Protein AF-A0A2I8VNT8-F1 (afdb_monomer)

pLDDT: mean 70.69, std 15.91, range [33.44, 90.44]

Secondary structure (DSSP, 8-state):
---EEEES-TTSHHHHHHHHHHHHTT--EEEEES-GGG----TTSEEEE--SS-HHHHHHHHTTEEEEE----S-TTHHHHHHHHHHHHHHTT---------PPPPPP-------------

Mean predicted aligned error: 12.51 Å

Radius of gyration: 20.15 Å; Cα contacts (8 Å, |Δi|>4): 176; chains: 1; bounding box: 40×76×28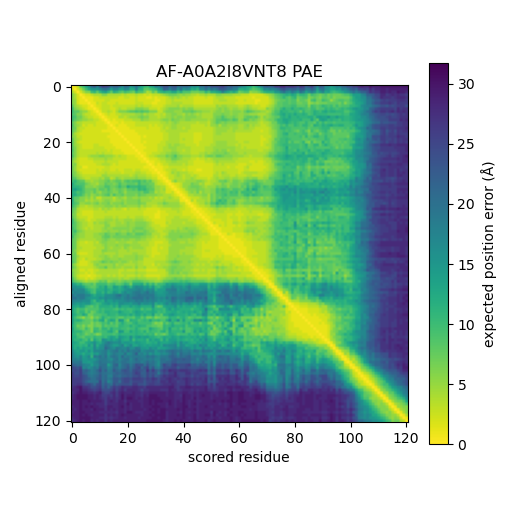 Å

Structure (mmCIF, N/CA/C/O backbone):
data_AF-A0A2I8VNT8-F1
#
_entry.id   AF-A0A2I8VNT8-F1
#
loop_
_atom_site.group_PDB
_atom_site.id
_atom_site.type_symbol
_atom_site.label_atom_id
_atom_site.label_alt_id
_atom_site.label_comp_id
_atom_site.label_asym_id
_atom_site.label_entity_id
_atom_site.label_seq_id
_atom_site.pdbx_PDB_ins_code
_atom_site.Cartn_x
_atom_site.Cartn_y
_atom_site.Cartn_z
_atom_site.occupancy
_atom_site.B_iso_or_equiv
_atom_site.auth_seq_id
_atom_site.auth_comp_id
_atom_site.auth_asym_id
_atom_site.auth_atom_id
_atom_site.pdbx_PDB_model_num
ATOM 1 N N . MET A 1 1 ? -7.894 7.003 13.392 1.00 45.91 1 MET A N 1
ATOM 2 C CA . MET A 1 1 ? -6.614 6.596 12.784 1.00 45.91 1 MET A CA 1
ATOM 3 C C . MET A 1 1 ? -6.936 5.421 11.879 1.00 45.91 1 MET A C 1
ATOM 5 O O . MET A 1 1 ? -7.146 4.330 12.389 1.00 45.91 1 MET A O 1
ATOM 9 N N . SER A 1 2 ? -7.130 5.655 10.584 1.00 54.38 2 SER A N 1
ATOM 10 C CA . SER A 1 2 ? -7.323 4.584 9.600 1.00 54.38 2 SER A CA 1
ATOM 11 C C . SER A 1 2 ? -5.984 3.871 9.409 1.00 54.38 2 SER A C 1
ATOM 13 O O . SER A 1 2 ? -4.985 4.493 9.051 1.00 5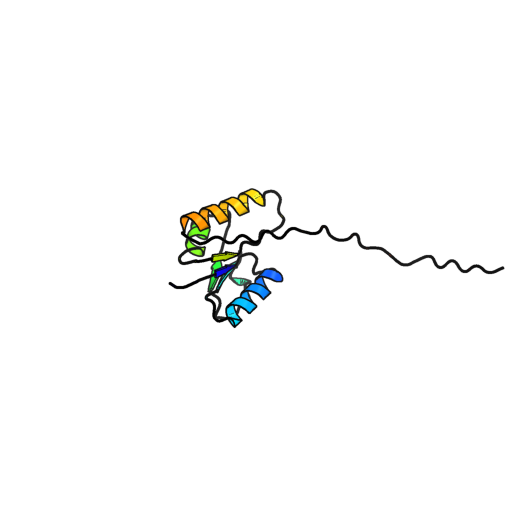4.38 2 SER A O 1
ATOM 15 N N . HIS A 1 3 ? -5.932 2.589 9.760 1.00 75.94 3 HIS A N 1
ATOM 16 C CA . HIS A 1 3 ? -4.704 1.799 9.782 1.00 75.94 3 HIS A CA 1
ATOM 17 C C . HIS A 1 3 ? -4.495 1.086 8.444 1.00 75.94 3 HIS A C 1
ATOM 19 O O . HIS A 1 3 ? -4.483 -0.140 8.385 1.00 75.94 3 HIS A O 1
ATOM 25 N N . THR A 1 4 ? -4.310 1.858 7.372 1.00 86.25 4 THR A N 1
ATOM 26 C CA . THR A 1 4 ? -4.134 1.299 6.027 1.00 86.25 4 THR A CA 1
ATOM 27 C C . THR A 1 4 ? -2.770 0.631 5.878 1.00 86.25 4 THR A C 1
ATOM 29 O O . THR A 1 4 ? -1.729 1.230 6.184 1.00 86.25 4 THR A O 1
ATOM 32 N N . VAL A 1 5 ? -2.768 -0.610 5.389 1.00 87.56 5 VAL A N 1
ATOM 33 C CA . VAL A 1 5 ? -1.562 -1.376 5.059 1.00 87.56 5 VAL A CA 1
ATOM 34 C C . VAL A 1 5 ? -1.352 -1.360 3.551 1.00 87.56 5 VAL A C 1
ATOM 36 O O . VAL A 1 5 ? -2.171 -1.881 2.796 1.00 87.56 5 VAL A O 1
ATOM 39 N N . PHE A 1 6 ? -0.230 -0.799 3.112 1.00 87.06 6 PHE A N 1
ATOM 40 C CA . PHE A 1 6 ? 0.194 -0.858 1.720 1.00 87.06 6 PHE A CA 1
ATOM 41 C C . PHE A 1 6 ? 1.008 -2.119 1.462 1.00 87.06 6 PHE A C 1
ATOM 43 O O . PHE A 1 6 ? 1.956 -2.406 2.193 1.00 87.06 6 PHE A O 1
ATOM 50 N N . VAL A 1 7 ? 0.682 -2.857 0.407 1.00 86.56 7 VAL A N 1
ATOM 51 C CA . VAL A 1 7 ? 1.370 -4.094 0.025 1.00 86.56 7 VAL A CA 1
ATOM 52 C C . VAL A 1 7 ? 1.901 -3.959 -1.398 1.00 86.56 7 VAL A C 1
ATOM 54 O O . VAL A 1 7 ? 1.127 -3.725 -2.325 1.00 86.56 7 VAL A O 1
ATOM 57 N N . THR A 1 8 ? 3.210 -4.137 -1.597 1.00 83.94 8 THR A N 1
ATOM 58 C CA . THR A 1 8 ? 3.815 -4.252 -2.937 1.00 83.94 8 THR A CA 1
ATOM 59 C C . THR A 1 8 ? 3.950 -5.715 -3.362 1.00 83.94 8 THR A C 1
ATOM 61 O O . THR A 1 8 ? 3.801 -6.646 -2.566 1.00 83.94 8 THR A O 1
ATOM 64 N N . GLY A 1 9 ? 4.243 -5.951 -4.645 1.00 77.31 9 GLY A N 1
ATOM 65 C CA . GLY A 1 9 ? 4.483 -7.309 -5.146 1.00 77.31 9 GLY A CA 1
ATOM 66 C C . GLY A 1 9 ? 3.233 -8.192 -5.110 1.00 77.31 9 GLY A C 1
ATOM 67 O O . GLY A 1 9 ? 3.332 -9.421 -5.124 1.00 77.31 9 GLY A O 1
ATOM 68 N N . VAL A 1 10 ? 2.050 -7.573 -5.094 1.00 80.12 10 VAL A N 1
ATOM 69 C CA . VAL A 1 10 ? 0.747 -8.247 -5.024 1.00 80.12 10 VAL A CA 1
ATOM 70 C C . VAL A 1 10 ? 0.444 -9.098 -6.256 1.00 80.12 10 VAL A C 1
ATOM 72 O O . VAL A 1 10 ? -0.405 -9.969 -6.191 1.00 80.12 10 VAL A O 1
ATOM 75 N N . ALA A 1 11 ? 1.176 -8.938 -7.362 1.00 76.62 11 ALA A N 1
ATOM 76 C CA . ALA A 1 11 ? 1.109 -9.862 -8.497 1.00 76.62 11 ALA A CA 1
ATOM 77 C C . ALA A 1 11 ? 1.734 -11.244 -8.188 1.00 76.62 11 ALA A C 1
ATOM 79 O O . ALA A 1 11 ? 1.427 -12.238 -8.852 1.00 76.62 11 ALA A O 1
ATOM 80 N N . GLY A 1 12 ? 2.612 -11.343 -7.186 1.00 73.94 12 GLY A N 1
ATOM 81 C CA . GLY A 1 12 ? 3.251 -12.593 -6.768 1.00 73.94 12 GLY A CA 1
ATOM 82 C C . GLY A 1 12 ? 2.371 -13.446 -5.850 1.00 73.94 12 GLY A C 1
ATOM 83 O O . GLY A 1 12 ? 1.374 -12.979 -5.308 1.00 73.94 12 GLY A O 1
ATOM 84 N N . THR A 1 13 ? 2.749 -14.708 -5.635 1.00 76.88 13 THR A N 1
ATOM 85 C CA . THR A 1 13 ? 2.002 -15.636 -4.761 1.00 76.88 13 THR A CA 1
ATOM 86 C C . THR A 1 13 ? 1.913 -15.128 -3.321 1.00 76.88 13 THR A C 1
ATOM 88 O O . THR A 1 13 ? 0.848 -15.170 -2.716 1.00 76.88 13 THR A O 1
ATOM 91 N N . THR A 1 14 ? 3.021 -14.608 -2.781 1.00 80.44 14 THR A N 1
ATOM 92 C CA . THR A 1 14 ? 3.075 -14.083 -1.408 1.00 80.44 14 THR A CA 1
ATOM 93 C C . THR A 1 14 ? 2.221 -12.833 -1.241 1.00 80.44 14 THR A C 1
ATOM 95 O O . THR A 1 14 ? 1.464 -12.748 -0.283 1.00 80.44 14 THR A O 1
ATOM 98 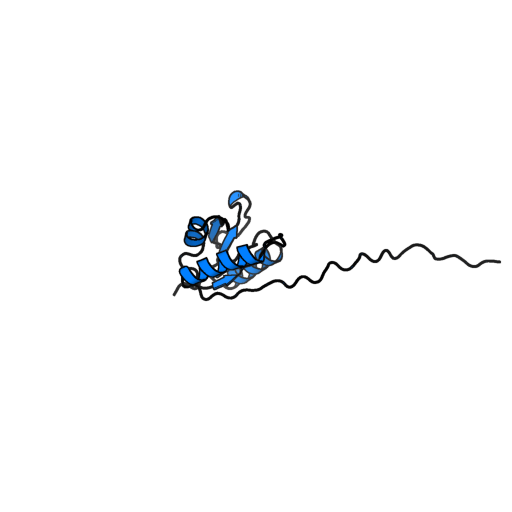N N . GLY A 1 15 ? 2.312 -11.882 -2.176 1.00 80.69 15 GLY A N 1
ATOM 99 C CA . GLY A 1 15 ? 1.541 -10.644 -2.100 1.00 80.69 15 GLY A CA 1
ATOM 100 C C . GLY A 1 15 ? 0.033 -10.886 -2.224 1.00 80.69 15 GLY A C 1
ATOM 101 O O . GLY A 1 15 ? -0.724 -10.313 -1.447 1.00 80.69 15 GLY A O 1
ATOM 102 N N . ARG A 1 16 ? -0.405 -11.797 -3.111 1.00 83.44 16 ARG A N 1
ATOM 103 C CA . ARG A 1 16 ? -1.826 -12.188 -3.211 1.00 83.44 16 ARG A CA 1
ATOM 104 C C . ARG A 1 16 ? -2.361 -12.780 -1.917 1.00 83.44 16 ARG A C 1
ATOM 106 O O . ARG A 1 16 ? -3.420 -12.364 -1.458 1.00 83.44 16 ARG A O 1
ATOM 113 N N . GLU A 1 17 ? -1.636 -13.727 -1.324 1.00 84.88 17 GLU A N 1
ATOM 114 C CA . GLU A 1 17 ? -2.096 -14.355 -0.083 1.00 84.88 17 GLU A CA 1
ATOM 115 C C . GLU A 1 17 ? -2.084 -13.366 1.085 1.00 84.88 17 GLU A C 1
ATOM 117 O O . GLU A 1 17 ? -3.004 -13.372 1.895 1.00 84.88 17 GLU A O 1
ATOM 122 N N . LEU A 1 18 ? -1.104 -12.458 1.141 1.00 85.69 18 LEU A N 1
ATOM 123 C CA . LEU A 1 18 ? -1.069 -11.415 2.164 1.00 85.69 18 LEU A CA 1
ATOM 124 C C . LEU A 1 18 ? -2.277 -10.475 2.064 1.00 85.69 18 LEU A C 1
ATOM 126 O O . LEU A 1 18 ? -2.938 -10.239 3.072 1.00 85.69 18 LEU A O 1
ATOM 130 N N . VAL A 1 19 ? -2.601 -9.986 0.862 1.00 87.75 19 VAL A N 1
ATOM 131 C CA . VAL A 1 19 ? -3.794 -9.153 0.631 1.00 87.75 19 VAL A CA 1
ATOM 132 C C . VAL A 1 19 ? -5.064 -9.908 1.028 1.00 87.75 19 VAL A C 1
ATOM 134 O O . VAL A 1 19 ? -5.910 -9.351 1.721 1.00 87.75 19 VAL A O 1
ATOM 137 N N . ARG A 1 20 ? -5.175 -11.194 0.664 1.00 85.62 20 ARG A N 1
ATOM 138 C CA . ARG A 1 20 ? -6.323 -12.041 1.023 1.00 85.62 20 ARG A CA 1
ATOM 139 C C . ARG A 1 20 ? -6.490 -12.186 2.537 1.00 85.62 20 ARG A C 1
ATOM 141 O O . ARG A 1 20 ? -7.606 -12.078 3.035 1.00 85.62 20 ARG A O 1
ATOM 148 N N . LEU A 1 21 ? -5.397 -12.437 3.259 1.00 87.38 21 LEU A N 1
ATOM 149 C CA . LEU A 1 21 ? -5.410 -12.599 4.715 1.00 87.38 21 LEU A CA 1
ATOM 150 C C . LEU A 1 21 ? -5.739 -11.290 5.437 1.00 87.38 21 LEU A C 1
ATOM 152 O O . LEU A 1 21 ? -6.495 -11.312 6.402 1.00 87.38 21 LEU A O 1
ATOM 156 N N . LEU A 1 22 ? -5.193 -10.166 4.968 1.00 87.00 22 LEU A N 1
ATOM 157 C CA . LEU A 1 22 ? -5.465 -8.853 5.552 1.00 87.00 22 LEU A CA 1
ATOM 158 C C . LEU A 1 22 ? -6.912 -8.409 5.300 1.00 87.00 22 LEU A C 1
ATOM 160 O O . LEU A 1 22 ? -7.574 -7.967 6.233 1.00 87.00 22 LEU A O 1
ATOM 164 N N . ALA A 1 23 ? -7.431 -8.612 4.086 1.00 85.81 23 ALA A N 1
ATOM 165 C CA . ALA A 1 23 ? -8.834 -8.340 3.773 1.00 85.81 23 ALA A CA 1
ATOM 166 C C . ALA A 1 23 ? -9.786 -9.225 4.599 1.00 85.81 23 ALA A C 1
ATOM 168 O O . ALA A 1 23 ? -10.798 -8.752 5.102 1.00 85.81 23 ALA A O 1
ATOM 169 N N . ALA A 1 24 ? -9.443 -10.502 4.806 1.00 86.19 24 ALA A N 1
ATOM 170 C CA . ALA A 1 24 ? -10.218 -11.397 5.671 1.00 86.19 24 ALA A CA 1
ATOM 171 C C . ALA A 1 24 ? -10.170 -11.007 7.161 1.00 86.19 24 ALA A C 1
ATOM 173 O O . ALA A 1 24 ? -11.028 -11.435 7.930 1.00 86.19 24 ALA A O 1
ATOM 174 N N . ALA A 1 25 ? -9.170 -10.223 7.569 1.00 85.62 25 ALA A N 1
ATOM 175 C CA . ALA A 1 25 ? -9.016 -9.703 8.922 1.00 85.62 25 ALA A CA 1
ATOM 176 C C . ALA A 1 25 ? -9.651 -8.313 9.116 1.00 85.62 25 ALA A C 1
ATOM 178 O O . ALA A 1 25 ? -9.426 -7.707 10.162 1.00 85.62 25 ALA A O 1
ATOM 179 N N . ASP A 1 26 ? -10.420 -7.821 8.134 1.00 83.25 26 ASP A N 1
ATOM 180 C CA . ASP A 1 26 ? -11.081 -6.505 8.154 1.00 83.25 26 ASP A CA 1
ATOM 181 C C . ASP A 1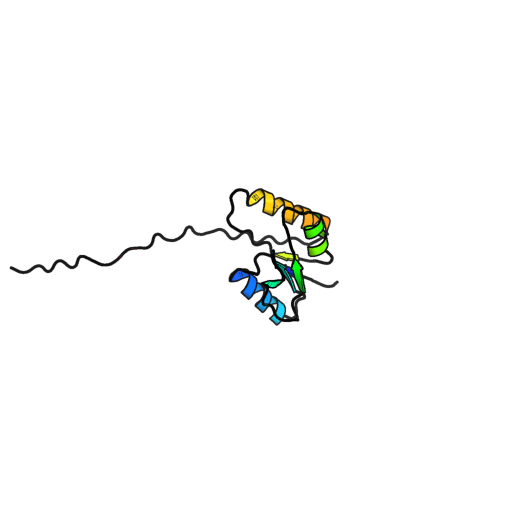 26 ? -10.092 -5.334 8.322 1.00 83.25 26 ASP A C 1
ATOM 183 O O . ASP A 1 26 ? -10.359 -4.328 8.976 1.00 83.25 26 ASP A O 1
ATOM 187 N N . VAL A 1 27 ? -8.890 -5.495 7.758 1.00 86.25 27 VAL A N 1
ATOM 188 C CA . VAL A 1 27 ? -7.869 -4.446 7.702 1.00 86.25 27 VAL A CA 1
ATOM 189 C C . VAL A 1 27 ? -8.004 -3.695 6.381 1.00 86.25 27 VAL A C 1
ATOM 191 O O . VAL A 1 27 ? -8.141 -4.316 5.329 1.00 86.25 27 VAL A O 1
ATOM 194 N N . ASP A 1 28 ? -7.879 -2.369 6.420 1.00 88.06 28 ASP A N 1
ATOM 195 C CA . ASP A 1 28 ? -7.801 -1.539 5.217 1.00 88.06 28 ASP A CA 1
ATOM 196 C C . ASP A 1 28 ? -6.516 -1.866 4.436 1.00 88.06 28 ASP A C 1
ATOM 198 O O . ASP A 1 28 ? -5.400 -1.593 4.894 1.00 88.06 28 A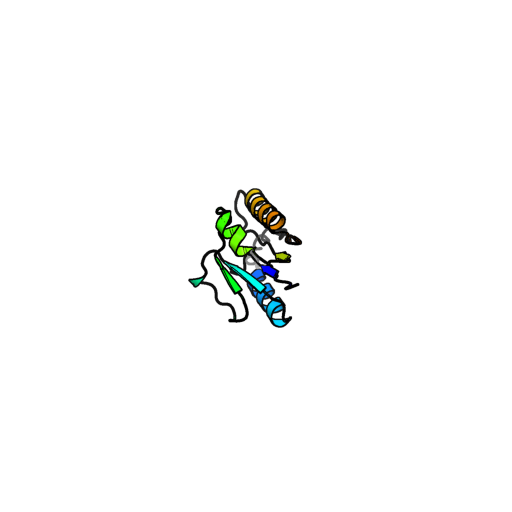SP A O 1
ATOM 202 N N . VAL A 1 29 ? -6.651 -2.461 3.248 1.00 89.31 29 VAL A N 1
ATOM 203 C CA . VAL A 1 29 ? -5.511 -2.860 2.409 1.00 89.31 29 VAL A CA 1
ATOM 204 C C . VAL A 1 29 ? -5.459 -2.035 1.139 1.00 89.31 29 VAL A C 1
ATOM 206 O O . VAL A 1 29 ? -6.426 -1.975 0.378 1.00 89.31 29 VAL A O 1
ATOM 209 N N . ARG A 1 30 ? -4.270 -1.494 0.863 1.00 90.44 30 ARG A N 1
ATOM 210 C CA . ARG A 1 30 ? -3.926 -0.892 -0.421 1.00 90.44 30 ARG A CA 1
ATOM 211 C C . ARG A 1 30 ? -2.899 -1.750 -1.154 1.00 90.44 30 ARG A C 1
ATOM 213 O O . ARG A 1 30 ? -1.829 -2.054 -0.630 1.00 90.44 30 ARG A O 1
ATOM 220 N N . ALA A 1 31 ? -3.221 -2.147 -2.375 1.00 89.44 31 ALA A N 1
ATOM 221 C CA . ALA A 1 31 ? -2.414 -3.020 -3.209 1.00 89.44 31 ALA A CA 1
ATOM 222 C C . ALA A 1 31 ? -1.679 -2.208 -4.288 1.00 89.44 31 ALA A C 1
ATOM 224 O O . ALA A 1 31 ? -2.298 -1.669 -5.205 1.00 89.44 31 ALA A O 1
ATOM 225 N N . GLY A 1 32 ? -0.350 -2.143 -4.187 1.00 87.88 32 GLY A N 1
ATOM 226 C CA . GLY A 1 32 ? 0.520 -1.487 -5.159 1.00 87.88 32 GLY A CA 1
ATOM 227 C C . GLY A 1 32 ? 0.854 -2.401 -6.335 1.00 87.88 32 GLY A C 1
ATOM 228 O O . GLY A 1 32 ? 1.545 -3.415 -6.171 1.00 87.88 32 GLY A O 1
ATOM 229 N N . VAL A 1 33 ? 0.399 -2.029 -7.528 1.00 85.62 33 VAL A N 1
ATOM 230 C CA . VAL A 1 33 ? 0.645 -2.746 -8.787 1.00 85.62 33 VAL A CA 1
ATOM 231 C C . VAL A 1 33 ? 1.275 -1.832 -9.822 1.00 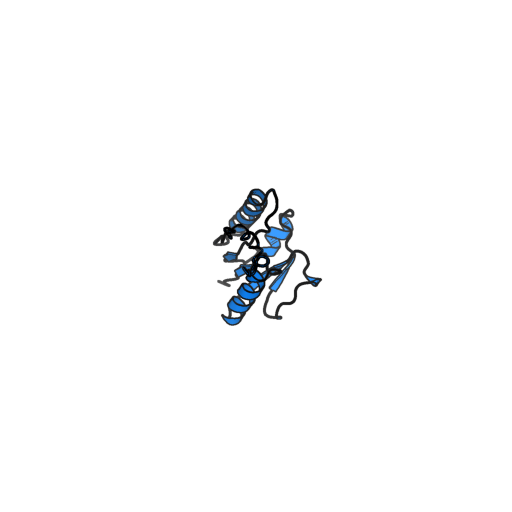85.62 33 VAL A C 1
ATOM 233 O O . VAL A 1 33 ? 0.914 -0.672 -9.937 1.00 85.62 33 VAL A O 1
ATOM 236 N N . HIS A 1 34 ? 2.168 -2.370 -10.648 1.00 80.31 34 HIS A N 1
ATOM 237 C CA . HIS A 1 34 ? 2.713 -1.604 -11.770 1.00 80.31 34 HIS A CA 1
ATOM 238 C C . HIS A 1 34 ? 1.674 -1.399 -12.890 1.00 80.31 34 HIS A C 1
ATOM 240 O O . HIS A 1 34 ? 1.676 -0.398 -13.591 1.00 80.31 34 HIS A O 1
ATOM 246 N N . THR A 1 35 ? 0.744 -2.346 -13.065 1.00 78.31 35 THR A N 1
ATOM 247 C CA . THR A 1 35 ? -0.327 -2.255 -14.071 1.00 78.31 35 THR A CA 1
ATOM 248 C C . THR A 1 35 ? -1.685 -2.564 -13.431 1.00 78.31 35 THR A C 1
ATOM 250 O O . THR A 1 35 ? -2.032 -3.743 -13.311 1.00 78.31 35 THR A O 1
ATOM 253 N N . PRO A 1 36 ? -2.475 -1.539 -13.054 1.00 76.81 36 PRO A N 1
ATOM 254 C CA . PRO A 1 36 ? -3.783 -1.708 -12.410 1.00 76.81 36 PRO A CA 1
ATOM 255 C C . PRO A 1 36 ? -4.761 -2.581 -13.193 1.00 76.81 36 PRO A C 1
ATOM 257 O O . PRO A 1 36 ? -5.444 -3.413 -12.613 1.00 76.81 36 PRO A O 1
ATOM 260 N N . SER A 1 37 ? -4.758 -2.489 -14.525 1.00 74.06 37 SER A N 1
ATOM 261 C CA . SER A 1 37 ? -5.663 -3.254 -15.397 1.00 74.06 37 SER A CA 1
ATOM 262 C C . SER A 1 37 ? -5.456 -4.774 -15.358 1.00 74.06 37 SER A C 1
ATOM 264 O O . SER A 1 37 ? -6.277 -5.512 -15.891 1.00 74.06 37 SER A O 1
ATOM 266 N N . LYS A 1 38 ? -4.341 -5.252 -14.789 1.00 72.06 38 LYS A N 1
ATOM 267 C CA . LYS A 1 38 ? -4.027 -6.685 -14.638 1.00 72.06 38 LYS A CA 1
ATOM 268 C C . LYS A 1 38 ? -4.258 -7.193 -13.213 1.00 72.06 38 LYS A C 1
ATOM 270 O O . LYS A 1 38 ? -3.957 -8.352 -12.930 1.00 72.06 38 LYS A O 1
ATOM 275 N N . ALA A 1 39 ? -4.702 -6.323 -12.313 1.00 75.94 39 ALA A N 1
ATOM 276 C CA . ALA A 1 39 ? -4.933 -6.661 -10.925 1.00 75.94 39 ALA A CA 1
ATOM 277 C C . ALA A 1 39 ? -6.300 -7.339 -10.783 1.00 75.94 39 ALA A C 1
ATOM 279 O O . ALA A 1 39 ? -7.315 -6.787 -11.193 1.00 75.94 39 ALA A O 1
ATOM 280 N N . ASP A 1 40 ? -6.304 -8.537 -10.208 1.00 78.81 40 ASP A N 1
ATOM 281 C CA . ASP A 1 40 ? -7.511 -9.304 -9.905 1.00 78.81 40 ASP A CA 1
ATOM 282 C C . ASP A 1 40 ? -7.610 -9.422 -8.380 1.00 78.81 40 ASP A C 1
ATOM 284 O O . ASP A 1 40 ? -7.054 -10.343 -7.771 1.00 78.81 40 ASP A O 1
ATOM 288 N N . PHE A 1 41 ? -8.201 -8.398 -7.758 1.00 79.62 41 PHE A N 1
ATOM 289 C CA . PHE A 1 41 ? -8.422 -8.316 -6.314 1.00 79.62 41 PHE A CA 1
ATOM 290 C C . PHE A 1 41 ? -9.905 -8.064 -6.012 1.00 79.62 41 PHE A C 1
ATOM 292 O O . PHE A 1 41 ? -10.598 -7.470 -6.838 1.00 79.62 41 PHE A O 1
ATOM 299 N N . PRO A 1 42 ? -10.397 -8.488 -4.831 1.00 77.50 42 PRO A N 1
ATOM 300 C CA . PRO A 1 42 ? -11.746 -8.158 -4.377 1.00 77.50 42 PRO A CA 1
ATOM 301 C C . PRO A 1 42 ? -11.979 -6.642 -4.306 1.00 77.50 42 PRO A C 1
ATOM 303 O O . PRO A 1 42 ? -11.047 -5.894 -4.020 1.00 77.50 42 PRO A O 1
ATOM 306 N N . GLU A 1 43 ? -13.231 -6.199 -4.459 1.00 77.56 43 GLU A N 1
ATOM 307 C CA . GLU A 1 43 ? -13.614 -4.773 -4.391 1.00 77.56 43 GLU A CA 1
ATOM 308 C C . GLU A 1 43 ? -13.268 -4.097 -3.053 1.00 77.56 43 GLU A C 1
ATOM 310 O O . GLU A 1 43 ? -13.167 -2.877 -2.979 1.00 77.56 43 GLU A O 1
ATOM 315 N N . SER A 1 44 ? -13.050 -4.883 -1.996 1.00 82.25 44 SER A N 1
ATOM 316 C CA . SER A 1 44 ? -12.617 -4.397 -0.684 1.00 82.25 44 SER A CA 1
ATOM 317 C C . SER A 1 44 ? -11.152 -3.938 -0.642 1.00 82.25 44 SER A C 1
ATOM 319 O O . SER A 1 44 ? -10.699 -3.470 0.399 1.00 82.25 44 SER A O 1
ATOM 321 N N . VAL A 1 45 ? -10.383 -4.119 -1.721 1.00 86.06 45 VAL A N 1
ATOM 322 C CA . VAL A 1 45 ? -8.958 -3.766 -1.798 1.00 86.06 45 VAL A CA 1
ATOM 323 C C . VAL A 1 45 ? -8.775 -2.520 -2.664 1.00 86.06 45 VAL A C 1
ATOM 325 O O . VAL A 1 45 ? -9.149 -2.511 -3.835 1.00 86.06 45 VAL A O 1
ATOM 328 N N . ASP A 1 46 ? -8.126 -1.487 -2.122 1.00 88.81 46 ASP A N 1
ATOM 329 C CA . ASP A 1 46 ? -7.768 -0.285 -2.887 1.00 88.81 46 ASP A CA 1
ATOM 330 C C . ASP A 1 46 ? -6.551 -0.582 -3.774 1.00 88.81 46 ASP A C 1
ATOM 332 O O . ASP A 1 46 ? -5.434 -0.756 -3.285 1.00 88.81 46 ASP A O 1
ATOM 336 N N . VAL A 1 47 ? -6.749 -0.682 -5.086 1.00 88.69 47 VAL A N 1
ATOM 337 C CA . VAL A 1 47 ? -5.671 -0.972 -6.040 1.00 88.69 47 VAL A CA 1
ATOM 338 C C . VAL A 1 47 ? -5.085 0.332 -6.576 1.00 88.69 47 VAL A C 1
ATOM 340 O O . VAL A 1 47 ? -5.786 1.127 -7.203 1.00 88.69 47 VAL A O 1
ATOM 343 N N . ARG A 1 48 ? -3.773 0.530 -6.397 1.00 87.38 48 ARG A N 1
ATOM 344 C CA . ARG A 1 48 ? -3.052 1.721 -6.872 1.00 87.38 48 ARG A CA 1
ATOM 345 C C . ARG A 1 48 ? -1.894 1.374 -7.794 1.00 87.38 48 ARG A C 1
ATOM 347 O O . ARG A 1 48 ? -1.160 0.413 -7.566 1.00 87.38 48 ARG A O 1
ATOM 354 N N . GLY A 1 49 ? -1.748 2.189 -8.837 1.00 86.00 49 GLY A N 1
ATOM 355 C CA . GLY A 1 49 ? -0.573 2.196 -9.699 1.00 86.00 49 GLY A CA 1
ATOM 356 C C . GLY A 1 49 ? 0.643 2.688 -8.922 1.00 86.00 49 GLY A C 1
ATOM 357 O O . GLY A 1 49 ? 0.555 3.739 -8.295 1.00 86.00 49 GLY A O 1
ATOM 358 N N . ILE A 1 50 ? 1.742 1.935 -8.948 1.00 83.69 50 ILE A N 1
ATOM 359 C CA . ILE A 1 50 ? 3.012 2.347 -8.345 1.00 83.69 50 ILE A CA 1
ATOM 360 C C . ILE A 1 50 ? 4.157 2.185 -9.342 1.00 83.69 50 ILE A C 1
ATOM 362 O O . ILE A 1 50 ? 4.344 1.114 -9.938 1.00 83.69 50 ILE A O 1
ATOM 366 N N . ASP A 1 51 ? 4.936 3.248 -9.471 1.00 82.50 51 ASP A N 1
ATOM 367 C CA . ASP A 1 51 ? 6.240 3.240 -10.111 1.00 82.50 51 ASP A CA 1
ATOM 368 C C . ASP A 1 51 ? 7.302 3.659 -9.086 1.00 82.50 51 ASP A C 1
ATOM 370 O O . ASP A 1 51 ? 7.155 4.662 -8.398 1.00 82.50 51 ASP A O 1
ATOM 374 N N . PHE A 1 52 ? 8.351 2.849 -8.939 1.00 74.88 52 PHE A N 1
ATOM 375 C CA . PHE A 1 52 ? 9.431 3.113 -7.985 1.00 74.88 52 PHE A CA 1
ATOM 376 C C . PHE A 1 52 ? 10.439 4.143 -8.503 1.00 74.88 52 PHE A C 1
ATOM 378 O O . PHE A 1 52 ? 11.229 4.655 -7.710 1.00 74.88 52 PHE A O 1
ATOM 385 N N . GLU A 1 53 ? 10.425 4.435 -9.804 1.00 78.62 53 GLU A N 1
ATOM 386 C CA . GLU A 1 53 ? 11.257 5.477 -10.412 1.00 78.62 53 GLU A CA 1
ATOM 387 C C . GLU A 1 53 ? 10.566 6.853 -10.381 1.00 78.62 53 GLU A C 1
ATOM 389 O O . GLU A 1 53 ? 11.224 7.876 -10.573 1.00 78.62 53 GLU A O 1
ATOM 394 N N . ASP A 1 54 ? 9.262 6.896 -10.077 1.00 80.88 54 ASP A N 1
ATOM 395 C CA . ASP A 1 54 ? 8.461 8.117 -9.999 1.00 80.88 54 ASP A CA 1
ATOM 396 C C . ASP A 1 54 ? 8.080 8.469 -8.551 1.00 80.88 54 ASP A C 1
ATOM 398 O O . ASP A 1 54 ? 7.213 7.862 -7.918 1.00 80.88 54 ASP A O 1
ATOM 402 N N . SER A 1 55 ? 8.704 9.524 -8.030 1.00 78.69 55 SER A N 1
ATOM 403 C CA . SER A 1 55 ? 8.437 10.034 -6.683 1.00 78.69 55 SER A CA 1
ATOM 404 C C . SER A 1 55 ? 7.003 10.536 -6.460 1.00 78.69 55 SER A C 1
ATOM 406 O O . SER A 1 55 ? 6.523 10.481 -5.327 1.00 78.69 55 SER A O 1
ATOM 408 N N . GLU A 1 56 ? 6.316 11.030 -7.495 1.00 82.88 56 GLU A N 1
ATOM 409 C CA . GLU A 1 56 ? 4.934 11.514 -7.373 1.00 82.88 56 GLU A CA 1
ATOM 410 C C . GLU A 1 56 ? 3.975 10.325 -7.240 1.00 82.88 56 GLU A C 1
ATOM 412 O O . GLU A 1 56 ? 3.167 10.281 -6.310 1.00 82.88 56 GLU A O 1
ATOM 417 N N . SER A 1 57 ? 4.184 9.284 -8.055 1.00 83.62 57 SER A N 1
ATOM 418 C CA . SER A 1 57 ? 3.476 8.004 -7.926 1.00 83.62 57 SER A CA 1
ATOM 419 C C . SER A 1 57 ? 3.632 7.387 -6.530 1.00 83.62 57 SER A C 1
ATOM 421 O O . SER A 1 57 ? 2.650 6.916 -5.949 1.00 83.62 57 SER A O 1
ATOM 423 N N . LEU A 1 58 ? 4.844 7.412 -5.963 1.00 80.56 58 LEU A N 1
ATOM 424 C CA . LEU A 1 58 ? 5.099 6.905 -4.610 1.00 80.56 58 LEU A CA 1
ATOM 425 C C . LEU A 1 58 ? 4.345 7.701 -3.537 1.00 80.56 58 LEU A C 1
ATOM 427 O O . LEU A 1 58 ? 3.780 7.103 -2.620 1.00 80.56 58 LEU A O 1
ATOM 431 N N . ARG A 1 59 ? 4.303 9.032 -3.651 1.00 82.06 59 ARG A N 1
ATOM 432 C CA . ARG A 1 59 ? 3.584 9.894 -2.698 1.00 82.06 59 ARG A CA 1
ATOM 433 C C . ARG A 1 59 ? 2.084 9.631 -2.719 1.00 82.06 59 ARG A C 1
ATOM 435 O O . ARG A 1 59 ? 1.506 9.396 -1.659 1.00 82.06 59 ARG A O 1
ATOM 442 N N . ASP A 1 60 ? 1.486 9.578 -3.903 1.00 84.50 60 ASP A N 1
ATOM 443 C CA . ASP A 1 60 ? 0.055 9.304 -4.062 1.00 84.50 60 ASP A CA 1
ATOM 444 C C . ASP A 1 60 ? -0.323 7.903 -3.560 1.00 84.50 60 ASP A C 1
ATOM 446 O O . ASP A 1 60 ? -1.378 7.699 -2.954 1.00 84.50 60 ASP A O 1
ATOM 450 N N . ALA A 1 61 ? 0.547 6.916 -3.784 1.00 84.25 61 ALA A N 1
ATOM 451 C CA . ALA A 1 61 ? 0.333 5.550 -3.321 1.00 84.25 61 ALA A CA 1
ATOM 452 C C . ALA A 1 61 ? 0.381 5.440 -1.785 1.00 84.25 61 ALA A C 1
ATOM 454 O O . ALA A 1 61 ? -0.408 4.687 -1.193 1.00 84.25 61 ALA A O 1
ATOM 455 N N . PHE A 1 62 ? 1.285 6.188 -1.145 1.00 82.12 62 PHE A N 1
ATOM 456 C CA . PHE A 1 62 ? 1.525 6.142 0.299 1.00 82.12 62 PHE A CA 1
ATOM 457 C C . PHE A 1 62 ? 0.684 7.124 1.119 1.00 82.12 62 PHE A C 1
ATOM 459 O O . PHE A 1 62 ? 0.714 7.056 2.349 1.00 82.12 62 PHE A O 1
ATOM 466 N N . ASP A 1 63 ? -0.118 7.979 0.485 1.00 83.62 63 ASP A N 1
ATOM 467 C CA . ASP A 1 63 ? -0.999 8.895 1.207 1.00 83.62 63 ASP A CA 1
ATOM 468 C C . ASP A 1 63 ? -1.971 8.148 2.142 1.00 83.62 63 ASP A C 1
ATOM 470 O O . ASP A 1 63 ? -2.706 7.240 1.733 1.00 83.62 63 ASP A O 1
ATOM 474 N N . GLY A 1 64 ? -1.947 8.512 3.426 1.00 79.06 64 GLY A N 1
ATOM 475 C CA . GLY A 1 64 ? -2.760 7.890 4.476 1.00 79.06 64 GLY A CA 1
ATOM 476 C C . GLY A 1 64 ? -2.359 6.459 4.863 1.00 79.06 64 GLY A C 1
ATOM 477 O O . GLY A 1 64 ? -3.092 5.801 5.608 1.00 79.06 64 GLY A O 1
ATOM 478 N N . VAL A 1 65 ? -1.217 5.952 4.387 1.00 83.75 65 VAL A N 1
ATOM 479 C CA . VAL A 1 65 ? -0.715 4.618 4.740 1.00 83.75 65 VAL A CA 1
ATOM 480 C C . VAL A 1 65 ? -0.068 4.642 6.125 1.00 83.75 65 VAL A C 1
ATOM 482 O O . VAL A 1 65 ? 0.754 5.489 6.450 1.00 83.75 65 VAL A O 1
ATOM 485 N N . SER A 1 66 ? -0.429 3.674 6.969 1.00 80.31 66 SER A N 1
ATOM 486 C CA . SER A 1 66 ? 0.168 3.510 8.301 1.00 80.31 66 SER A CA 1
ATOM 487 C C . SER A 1 66 ? 1.329 2.518 8.306 1.00 80.31 66 SER A C 1
ATOM 489 O O . SER A 1 66 ? 2.250 2.645 9.116 1.00 80.31 66 SER A O 1
ATOM 491 N N . LYS A 1 67 ? 1.264 1.487 7.454 1.00 81.81 67 LYS A N 1
ATOM 492 C CA . LYS A 1 67 ? 2.251 0.402 7.381 1.00 81.81 67 LYS A CA 1
ATOM 493 C C . LYS A 1 67 ? 2.533 0.040 5.930 1.00 81.81 67 LYS A C 1
ATOM 495 O O . LYS A 1 67 ? 1.604 -0.118 5.148 1.00 81.81 67 LYS A O 1
ATOM 500 N N . LEU A 1 68 ? 3.804 -0.175 5.609 1.00 81.12 68 LEU A N 1
ATOM 501 C CA . LEU A 1 68 ? 4.259 -0.584 4.281 1.00 81.12 68 LEU A CA 1
ATOM 502 C C . LEU A 1 68 ? 4.854 -1.995 4.331 1.00 81.12 68 LEU A C 1
ATOM 504 O O . LEU A 1 68 ? 5.809 -2.227 5.070 1.00 81.12 68 LEU A O 1
ATOM 508 N N . TYR A 1 69 ? 4.325 -2.909 3.515 1.00 80.69 69 TYR A N 1
ATOM 509 C CA . TYR A 1 69 ? 4.930 -4.194 3.178 1.00 80.69 69 TYR A CA 1
ATOM 510 C C . TYR A 1 69 ? 5.588 -4.098 1.800 1.00 80.69 69 TYR A C 1
ATOM 512 O O . TYR A 1 69 ? 4.916 -4.083 0.767 1.00 80.69 69 TYR A O 1
ATOM 520 N N . LEU A 1 70 ? 6.918 -4.042 1.801 1.00 74.88 70 LEU A N 1
ATOM 521 C CA . LEU A 1 70 ? 7.733 -3.927 0.599 1.00 74.88 70 LEU A CA 1
ATOM 522 C C . LEU A 1 70 ? 8.351 -5.283 0.235 1.00 74.88 70 LEU A C 1
ATOM 524 O O . LEU A 1 70 ? 9.269 -5.758 0.901 1.00 74.88 70 LEU A O 1
ATOM 528 N N . LEU A 1 71 ? 7.865 -5.882 -0.848 1.00 71.12 71 LEU A N 1
ATOM 529 C CA . LEU A 1 71 ? 8.467 -7.025 -1.524 1.00 71.12 71 LEU A CA 1
ATOM 530 C C . LEU A 1 71 ? 9.112 -6.552 -2.829 1.00 71.12 71 LEU A C 1
ATOM 532 O O . LEU A 1 71 ? 8.414 -6.137 -3.757 1.00 71.12 71 LEU A O 1
ATOM 536 N N . THR A 1 72 ? 10.441 -6.610 -2.899 1.00 61.44 72 THR A N 1
ATOM 537 C CA . THR A 1 72 ? 11.195 -6.209 -4.089 1.00 61.44 72 THR A CA 1
ATOM 538 C C . THR A 1 72 ? 11.426 -7.379 -5.049 1.00 61.44 72 THR A C 1
ATOM 540 O O . THR A 1 72 ? 11.682 -8.510 -4.615 1.00 61.44 72 THR A O 1
ATOM 543 N N . PRO A 1 73 ? 11.314 -7.149 -6.370 1.00 56.34 73 PRO A N 1
ATOM 544 C CA . PRO A 1 73 ? 11.754 -8.118 -7.362 1.00 56.34 73 PRO A CA 1
ATOM 545 C C . PRO A 1 73 ? 13.282 -8.267 -7.308 1.00 56.34 73 PRO A C 1
ATOM 547 O O . PRO A 1 73 ? 14.004 -7.330 -6.983 1.00 56.34 73 PRO A O 1
ATOM 550 N N . PHE A 1 74 ? 13.776 -9.464 -7.626 1.00 54.88 74 PHE A N 1
ATOM 551 C CA . PHE A 1 74 ? 15.208 -9.770 -7.637 1.00 54.88 74 PHE A CA 1
ATOM 552 C C . PHE A 1 74 ? 15.833 -9.204 -8.921 1.00 54.88 74 PHE A C 1
ATOM 554 O O . PHE A 1 74 ? 15.969 -9.912 -9.919 1.00 54.88 74 PHE A O 1
ATOM 561 N N . VAL A 1 75 ? 16.129 -7.906 -8.916 1.00 58.03 75 VAL A N 1
ATOM 562 C CA . VAL A 1 75 ? 16.783 -7.187 -10.016 1.00 58.03 75 VAL A CA 1
ATOM 563 C C . VAL A 1 75 ? 18.165 -6.701 -9.572 1.00 58.03 75 VAL A C 1
ATOM 565 O O . VAL A 1 75 ? 18.360 -6.437 -8.384 1.00 58.03 75 VAL A O 1
ATOM 568 N N . PRO A 1 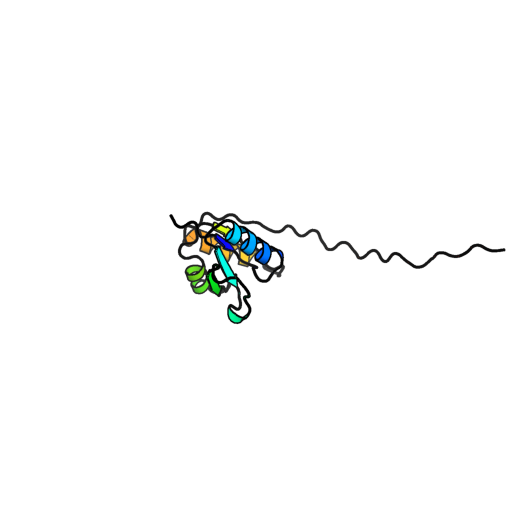76 ? 19.142 -6.567 -10.488 1.00 47.47 76 PRO A N 1
ATOM 569 C CA . PRO A 1 76 ? 20.320 -5.751 -10.208 1.00 47.47 76 PRO A CA 1
ATOM 570 C C . PRO A 1 76 ? 19.838 -4.352 -9.781 1.00 47.47 76 PRO A C 1
ATOM 572 O O . PRO A 1 76 ? 18.983 -3.806 -10.473 1.00 47.47 76 PRO A O 1
ATOM 575 N N . HIS A 1 77 ? 20.380 -3.782 -8.696 1.00 59.25 77 HIS A N 1
ATOM 576 C CA . HIS A 1 77 ? 19.965 -2.506 -8.058 1.00 59.25 77 HIS A CA 1
ATOM 577 C C . HIS A 1 77 ? 18.742 -2.578 -7.115 1.00 59.25 77 HIS A C 1
ATOM 579 O O . HIS A 1 77 ? 18.138 -1.556 -6.788 1.00 59.25 77 HIS A O 1
ATOM 585 N N . ASP A 1 78 ? 18.402 -3.763 -6.600 1.00 62.97 78 ASP A N 1
ATOM 586 C CA . ASP A 1 78 ? 17.357 -3.940 -5.578 1.00 62.97 78 ASP A CA 1
ATOM 587 C C . ASP A 1 78 ? 17.517 -3.007 -4.360 1.00 62.97 78 ASP A C 1
ATOM 589 O O . ASP A 1 78 ? 16.527 -2.485 -3.851 1.00 62.97 78 ASP A O 1
ATOM 593 N N . THR A 1 79 ? 18.747 -2.730 -3.926 1.00 64.06 79 THR A N 1
ATOM 594 C CA . THR A 1 79 ? 19.038 -1.842 -2.790 1.00 64.06 79 THR A CA 1
ATOM 595 C C . THR A 1 79 ? 18.607 -0.392 -3.000 1.00 64.06 79 THR A C 1
ATOM 597 O O . THR A 1 79 ? 18.176 0.252 -2.044 1.00 64.06 79 THR A O 1
ATOM 600 N N . GLU A 1 80 ? 18.708 0.133 -4.221 1.00 69.94 80 GLU A N 1
ATOM 601 C CA . GLU A 1 80 ? 18.352 1.526 -4.530 1.00 69.94 80 GLU A CA 1
ATOM 602 C C . GLU A 1 80 ? 16.832 1.700 -4.563 1.00 69.94 80 GLU A C 1
ATOM 604 O O . GLU A 1 80 ? 16.303 2.631 -3.957 1.00 69.94 80 GLU A O 1
ATOM 609 N N . LEU A 1 81 ? 16.126 0.730 -5.149 1.00 66.50 81 LEU A N 1
ATOM 610 C CA . LEU A 1 81 ? 14.662 0.679 -5.157 1.00 66.50 81 LEU A CA 1
ATOM 611 C C . LEU A 1 81 ? 14.086 0.513 -3.745 1.00 66.50 81 LEU A C 1
ATOM 613 O O . LEU A 1 81 ? 13.107 1.171 -3.394 1.00 66.5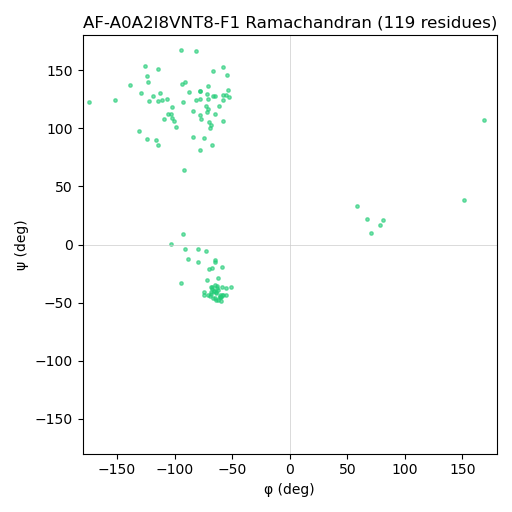0 81 LEU A O 1
ATOM 617 N N . VAL A 1 82 ? 14.708 -0.332 -2.908 1.00 68.38 82 VAL A N 1
ATOM 618 C CA . VAL A 1 82 ? 14.325 -0.448 -1.490 1.00 68.38 82 VAL A CA 1
ATOM 619 C C . VAL A 1 82 ? 14.478 0.893 -0.790 1.00 68.38 82 VAL A C 1
ATOM 621 O O . VAL A 1 82 ? 13.589 1.298 -0.044 1.00 68.38 82 VAL A O 1
ATOM 624 N N . ARG A 1 83 ? 15.598 1.580 -1.021 1.00 72.69 83 ARG A N 1
ATOM 625 C CA . ARG A 1 83 ? 15.878 2.855 -0.373 1.00 72.69 83 ARG A CA 1
ATOM 626 C C . ARG A 1 83 ? 14.882 3.934 -0.792 1.00 72.69 83 ARG A C 1
ATOM 628 O O . ARG A 1 83 ? 14.314 4.561 0.090 1.00 72.69 83 ARG A O 1
ATOM 635 N N . ALA A 1 84 ? 14.593 4.070 -2.085 1.00 73.44 84 ALA A N 1
ATOM 636 C CA . ALA A 1 84 ? 13.597 5.021 -2.583 1.00 73.44 84 ALA A CA 1
ATOM 637 C C . ALA A 1 84 ? 12.202 4.776 -1.978 1.00 73.44 84 ALA A C 1
ATOM 639 O O . ALA A 1 84 ? 11.539 5.708 -1.527 1.00 73.44 84 ALA A O 1
ATOM 640 N N . ALA A 1 85 ? 11.781 3.510 -1.892 1.00 70.25 85 ALA A N 1
ATOM 641 C CA . ALA A 1 85 ? 10.501 3.149 -1.289 1.00 70.25 85 ALA A CA 1
ATOM 642 C C . ALA A 1 85 ? 10.448 3.448 0.220 1.00 70.25 85 ALA A C 1
ATOM 644 O O . ALA A 1 85 ? 9.421 3.900 0.723 1.00 70.25 85 ALA A O 1
ATOM 645 N N . VAL A 1 86 ? 11.541 3.198 0.948 1.00 73.00 86 VAL A N 1
ATOM 646 C CA . VAL A 1 86 ? 11.633 3.501 2.384 1.00 73.00 86 VAL A CA 1
ATOM 647 C C . VAL A 1 86 ? 11.672 5.007 2.624 1.00 73.00 86 VAL A C 1
ATOM 649 O O . VAL A 1 86 ? 10.955 5.482 3.500 1.00 73.00 86 VAL A O 1
ATOM 652 N N . ASP A 1 87 ? 12.450 5.756 1.845 1.00 77.75 87 ASP A N 1
ATOM 653 C CA . ASP A 1 87 ? 12.549 7.211 1.970 1.00 77.75 87 ASP A CA 1
ATOM 654 C C . ASP A 1 87 ? 11.168 7.857 1.742 1.00 77.75 87 ASP A C 1
ATOM 656 O O . ASP A 1 87 ? 10.709 8.640 2.573 1.00 77.75 87 ASP A O 1
ATOM 660 N N . ALA A 1 88 ? 10.428 7.424 0.715 1.00 73.25 88 ALA A N 1
ATOM 661 C CA . ALA A 1 88 ? 9.057 7.878 0.464 1.00 73.25 88 ALA A CA 1
ATOM 662 C C . ALA A 1 88 ? 8.056 7.465 1.570 1.00 73.25 88 ALA A C 1
ATOM 664 O O . ALA A 1 88 ? 7.143 8.221 1.919 1.00 73.25 88 ALA A O 1
ATOM 665 N N . ALA A 1 89 ? 8.224 6.285 2.173 1.00 70.94 89 ALA A N 1
ATOM 666 C CA . ALA A 1 89 ? 7.404 5.851 3.306 1.00 70.94 89 ALA A CA 1
ATOM 667 C C . ALA A 1 89 ? 7.674 6.680 4.575 1.00 70.94 89 ALA A C 1
ATOM 669 O O . ALA A 1 89 ? 6.756 6.983 5.338 1.00 70.94 89 ALA A O 1
ATOM 670 N N . VAL A 1 90 ? 8.929 7.071 4.799 1.00 74.31 90 VAL A N 1
ATOM 671 C CA . VAL A 1 90 ? 9.314 7.941 5.916 1.00 74.31 90 VAL A CA 1
ATOM 672 C C . VAL A 1 90 ? 8.804 9.365 5.693 1.00 74.31 90 VAL A C 1
ATOM 674 O O . VAL A 1 90 ? 8.243 9.944 6.622 1.00 74.31 90 VAL A O 1
ATOM 677 N N . GLU A 1 91 ? 8.923 9.907 4.475 1.00 73.25 91 GLU A N 1
ATOM 678 C CA . GLU A 1 91 ? 8.384 11.232 4.120 1.00 73.25 91 GLU A CA 1
ATOM 679 C C . GLU A 1 91 ? 6.865 11.324 4.327 1.00 73.25 91 GLU A C 1
ATOM 681 O O . GLU A 1 91 ? 6.366 12.353 4.778 1.00 73.25 91 GLU A O 1
ATOM 686 N N . SER A 1 92 ? 6.132 10.242 4.057 1.00 68.81 92 SER A N 1
ATOM 687 C CA . SER A 1 92 ? 4.677 10.168 4.263 1.00 68.81 92 SER A CA 1
ATOM 688 C C . SER A 1 92 ? 4.259 9.917 5.720 1.00 68.81 92 SER A C 1
ATOM 690 O O . SER A 1 92 ? 3.068 9.929 6.026 1.00 68.81 92 SER A O 1
ATOM 692 N N . GLY A 1 93 ? 5.206 9.703 6.643 1.00 64.44 93 GLY A N 1
ATOM 693 C CA . GLY A 1 93 ? 4.914 9.438 8.056 1.00 64.44 93 GLY A CA 1
ATOM 694 C C . GLY A 1 93 ? 4.471 7.999 8.362 1.00 64.44 93 GLY A C 1
ATOM 695 O O . GLY A 1 93 ? 3.937 7.736 9.444 1.00 64.44 93 GLY A O 1
ATOM 696 N N . SER A 1 94 ? 4.705 7.052 7.448 1.00 64.06 94 SER A N 1
ATOM 697 C CA . SER A 1 94 ? 4.356 5.638 7.630 1.00 64.06 94 SER A CA 1
ATOM 698 C C . SER A 1 94 ? 5.260 4.954 8.669 1.00 64.06 94 SER A C 1
ATOM 700 O O . SER A 1 94 ? 6.490 5.057 8.630 1.00 64.06 94 SER A O 1
ATOM 702 N N . THR A 1 95 ? 4.682 4.146 9.569 1.00 58.12 95 THR A N 1
ATOM 703 C CA . THR A 1 95 ? 5.460 3.237 10.433 1.00 58.12 95 THR A CA 1
ATOM 704 C C . THR A 1 95 ? 5.948 2.057 9.587 1.00 58.12 95 THR A C 1
ATOM 706 O O . THR A 1 95 ? 5.254 1.056 9.398 1.00 58.12 95 THR A O 1
ATOM 709 N N . THR A 1 96 ? 7.149 2.199 9.030 1.00 53.34 96 THR A N 1
ATOM 710 C CA . THR A 1 96 ? 7.713 1.268 8.044 1.00 53.34 96 THR A CA 1
ATOM 711 C C . THR A 1 96 ? 8.100 -0.065 8.696 1.00 53.34 96 THR A C 1
ATOM 713 O O . THR A 1 96 ? 8.850 -0.098 9.667 1.00 53.34 96 THR A O 1
ATOM 716 N N . SER A 1 97 ? 7.593 -1.187 8.176 1.00 51.69 97 SER A N 1
ATOM 717 C CA . SER A 1 97 ? 7.981 -2.545 8.590 1.00 51.69 97 SER A CA 1
ATOM 718 C C . SER A 1 97 ? 8.460 -3.312 7.357 1.00 51.69 97 SER A C 1
ATOM 720 O O . SER A 1 97 ? 7.658 -3.912 6.649 1.00 51.69 97 SER A O 1
ATOM 722 N N . SER A 1 98 ? 9.761 -3.268 7.054 1.00 48.06 98 SER A N 1
ATOM 723 C CA . SER A 1 98 ? 10.305 -3.955 5.877 1.00 48.06 98 SER A CA 1
ATOM 724 C C . SER A 1 98 ? 10.453 -5.461 6.129 1.00 48.06 98 SER A C 1
ATOM 726 O O . SER A 1 98 ? 10.985 -5.896 7.150 1.00 48.06 98 SER A O 1
ATOM 728 N N . VAL A 1 99 ? 9.978 -6.283 5.188 1.00 45.94 99 VAL A N 1
ATOM 729 C CA . VAL A 1 99 ? 10.187 -7.739 5.192 1.00 45.94 99 VAL A CA 1
ATOM 730 C C . VAL A 1 99 ? 11.014 -8.097 3.964 1.00 45.94 99 VAL A C 1
ATOM 732 O O . VAL A 1 99 ? 10.489 -8.387 2.893 1.00 45.94 99 VAL A O 1
ATOM 735 N N . THR A 1 100 ? 12.336 -8.086 4.117 1.00 43.88 100 THR A N 1
ATOM 736 C CA . THR A 1 100 ? 13.249 -8.538 3.063 1.00 43.88 100 THR A CA 1
ATOM 737 C C . THR A 1 100 ? 13.173 -10.058 2.942 1.00 43.88 100 THR A C 1
ATOM 739 O O . THR A 1 100 ? 13.579 -10.797 3.844 1.00 43.88 100 THR A O 1
ATOM 742 N N . ARG A 1 101 ? 12.679 -10.561 1.806 1.00 41.00 101 ARG A N 1
ATOM 743 C CA . ARG A 1 101 ? 12.732 -11.993 1.490 1.00 41.00 101 ARG A CA 1
ATOM 744 C C . ARG A 1 101 ? 14.187 -12.403 1.244 1.00 41.00 101 ARG A C 1
ATOM 746 O O . ARG A 1 101 ? 14.725 -12.184 0.164 1.00 41.00 101 ARG A O 1
ATOM 753 N N . ARG A 1 102 ? 14.811 -13.064 2.221 1.00 33.44 102 ARG A N 1
ATOM 754 C CA . ARG A 1 102 ? 16.101 -13.747 2.040 1.00 33.44 102 ARG A CA 1
ATOM 755 C C . ARG A 1 102 ? 15.869 -14.973 1.149 1.00 33.44 102 ARG A C 1
ATOM 757 O O . ARG A 1 102 ? 15.247 -15.945 1.576 1.00 33.44 102 ARG A O 1
ATOM 764 N N . SER A 1 103 ? 16.289 -14.916 -0.111 1.00 35.78 103 SER A N 1
ATOM 765 C CA . SER A 1 103 ? 16.214 -16.065 -1.013 1.00 35.78 103 SER A CA 1
ATOM 766 C C . SER A 1 103 ? 17.123 -17.192 -0.506 1.00 35.78 103 SER A C 1
ATOM 768 O O . SER A 1 103 ? 18.306 -16.996 -0.243 1.00 35.78 103 SER A O 1
ATOM 770 N N . VAL A 1 104 ? 16.569 -18.400 -0.377 1.00 37.16 104 VAL A N 1
ATOM 771 C CA . VAL A 1 104 ? 17.369 -19.629 -0.440 1.00 37.16 104 VAL A CA 1
ATOM 772 C C . VAL A 1 104 ? 17.635 -19.854 -1.931 1.00 37.16 104 VAL A C 1
ATOM 774 O O . VAL A 1 104 ? 16.662 -19.854 -2.694 1.00 37.16 104 VAL A O 1
ATOM 777 N N . PRO A 1 105 ? 18.896 -19.992 -2.385 1.00 34.88 105 PRO A N 1
ATOM 778 C CA . PRO A 1 105 ? 19.176 -20.267 -3.790 1.00 34.88 105 PRO A CA 1
ATOM 779 C C . PRO A 1 105 ? 18.402 -21.518 -4.238 1.00 34.88 105 PRO A C 1
ATOM 781 O O . PRO A 1 105 ? 18.191 -22.426 -3.423 1.00 34.88 105 PRO A O 1
ATOM 784 N N . PRO A 1 106 ? 17.941 -21.577 -5.502 1.00 39.19 106 PRO A N 1
ATOM 785 C CA . PRO A 1 106 ? 17.211 -22.734 -6.002 1.00 39.19 106 PRO A CA 1
ATOM 786 C C . PRO A 1 106 ? 18.034 -23.995 -5.732 1.00 39.19 106 PRO A C 1
ATOM 788 O O . PRO A 1 106 ? 19.217 -24.058 -6.073 1.00 39.19 106 PRO A O 1
ATOM 791 N N . ARG A 1 107 ? 17.427 -24.996 -5.078 1.00 36.97 107 ARG A N 1
ATOM 792 C CA . ARG A 1 107 ? 18.095 -26.289 -4.901 1.00 36.97 107 ARG A CA 1
ATOM 793 C C . ARG A 1 107 ? 18.432 -26.821 -6.297 1.00 36.97 107 ARG A C 1
ATOM 795 O O . ARG A 1 107 ? 17.524 -26.864 -7.130 1.00 36.97 107 ARG A O 1
ATOM 802 N N . PRO A 1 108 ? 19.686 -27.227 -6.565 1.00 45.09 108 PRO A N 1
ATOM 803 C CA . PRO A 1 108 ? 20.020 -27.835 -7.841 1.00 45.09 108 PRO A CA 1
ATOM 804 C C . PRO A 1 108 ? 19.096 -29.035 -8.047 1.00 45.09 108 PRO A C 1
ATOM 806 O O . PRO A 1 108 ? 18.931 -29.860 -7.144 1.00 45.09 108 PRO A O 1
ATOM 809 N N . SER A 1 109 ? 18.446 -29.100 -9.210 1.00 50.31 109 SER A N 1
ATOM 810 C CA . SER A 1 109 ? 17.585 -30.219 -9.578 1.00 50.31 109 SER A CA 1
ATOM 811 C C . SER A 1 109 ? 18.419 -31.497 -9.523 1.00 50.31 109 SER A C 1
ATOM 813 O O . SER A 1 109 ? 19.273 -31.727 -10.378 1.00 50.31 109 SER A O 1
ATOM 815 N N . SER A 1 110 ? 18.208 -32.326 -8.503 1.00 50.16 110 SER A N 1
ATOM 816 C CA . SER A 1 110 ? 18.833 -33.638 -8.441 1.00 50.16 110 SER A CA 1
ATOM 817 C C . SER A 1 110 ? 18.210 -34.507 -9.529 1.00 50.16 110 SER A C 1
ATOM 819 O O . SER A 1 110 ? 17.109 -35.035 -9.355 1.00 50.16 110 SER A O 1
ATOM 821 N N . SER A 1 111 ? 18.908 -34.665 -10.649 1.00 45.59 111 SER A N 1
ATOM 822 C CA . SER A 1 111 ? 18.619 -35.697 -11.636 1.00 45.59 111 SER A CA 1
ATOM 823 C C . SER A 1 111 ? 18.934 -37.066 -11.023 1.00 45.59 111 SER A C 1
ATOM 825 O O . SER A 1 111 ? 20.015 -37.628 -11.171 1.00 45.59 111 SER A O 1
ATOM 827 N N . ARG A 1 112 ? 17.973 -37.640 -10.295 1.00 53.00 112 ARG A N 1
ATOM 828 C CA . ARG A 1 112 ? 17.970 -39.076 -9.994 1.00 53.00 112 ARG A CA 1
ATOM 829 C C . ARG A 1 112 ? 17.031 -39.783 -10.958 1.00 53.00 112 ARG A C 1
ATOM 831 O O . ARG A 1 112 ? 15.827 -39.798 -10.727 1.00 53.00 112 ARG A O 1
ATOM 838 N N . ARG A 1 113 ? 17.614 -40.414 -11.982 1.00 48.75 113 ARG A N 1
ATOM 839 C CA . ARG A 1 113 ? 17.393 -41.825 -12.371 1.00 48.75 113 ARG A CA 1
ATOM 840 C C . ARG A 1 113 ? 18.016 -42.098 -13.741 1.00 48.75 113 ARG A C 1
ATOM 842 O O . ARG A 1 113 ? 17.445 -41.733 -14.755 1.00 48.75 113 ARG A O 1
ATOM 849 N N . SER A 1 114 ? 19.128 -42.824 -13.757 1.00 45.62 114 SER A N 1
ATOM 850 C CA . SER A 1 114 ? 19.334 -43.968 -14.655 1.00 45.62 114 SER A CA 1
ATOM 851 C C . SER A 1 114 ? 20.655 -44.636 -14.281 1.00 45.62 114 SER A C 1
ATOM 853 O O . SER A 1 114 ? 21.684 -43.973 -14.238 1.00 45.62 114 SER A O 1
ATOM 855 N N . GLY A 1 115 ? 20.616 -45.925 -13.946 1.00 43.53 115 GLY A N 1
ATOM 856 C CA . GLY A 1 115 ? 21.815 -46.680 -13.582 1.00 43.53 115 GLY A CA 1
ATOM 857 C C . GLY A 1 115 ? 21.583 -47.836 -12.613 1.00 43.53 115 GLY A C 1
ATOM 858 O O . GLY A 1 115 ? 22.403 -48.051 -11.730 1.00 43.53 115 GLY A O 1
ATOM 859 N N . ILE A 1 116 ? 20.481 -48.585 -12.738 1.00 56.97 116 ILE A N 1
ATOM 860 C CA . ILE A 1 116 ? 20.470 -49.968 -12.238 1.00 56.97 116 ILE A CA 1
ATOM 861 C C . ILE A 1 116 ? 21.091 -50.811 -13.352 1.00 56.97 116 ILE A C 1
ATOM 863 O O . ILE A 1 116 ? 20.405 -51.224 -14.285 1.00 56.97 116 ILE A O 1
ATOM 867 N N . ALA A 1 117 ? 22.405 -51.019 -13.280 1.00 49.12 117 ALA A N 1
ATOM 868 C CA . ALA A 1 117 ? 23.069 -52.061 -14.046 1.00 49.12 117 ALA A CA 1
ATOM 869 C C . ALA A 1 117 ? 22.816 -53.395 -13.332 1.00 49.12 117 ALA A C 1
ATOM 871 O O . ALA A 1 117 ? 23.272 -53.625 -12.212 1.00 49.12 117 ALA A O 1
ATOM 872 N N . ARG A 1 118 ? 22.018 -54.253 -13.973 1.00 48.16 118 ARG A N 1
ATOM 873 C CA . ARG A 1 118 ? 21.829 -55.655 -13.595 1.00 48.16 118 ARG A CA 1
ATOM 874 C C . ARG A 1 118 ? 23.172 -56.380 -13.688 1.00 48.16 118 ARG A C 1
ATOM 876 O O . ARG A 1 118 ? 23.712 -56.517 -14.778 1.00 48.16 118 ARG A O 1
ATOM 883 N N . ALA A 1 119 ? 23.644 -56.917 -12.570 1.00 49.19 119 ALA A N 1
ATOM 884 C CA . ALA A 1 119 ? 24.605 -58.010 -12.567 1.00 49.19 119 ALA A CA 1
ATOM 885 C C . ALA A 1 119 ? 23.890 -59.296 -13.004 1.00 49.19 119 ALA A C 1
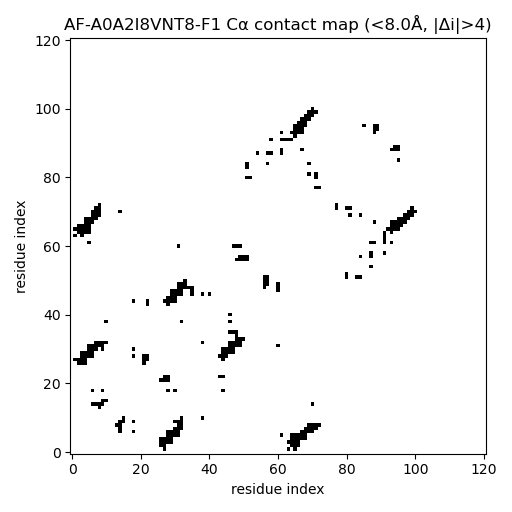ATOM 887 O O . ALA A 1 119 ? 22.943 -59.705 -12.327 1.00 49.19 119 ALA A O 1
ATOM 888 N N . ARG A 1 120 ? 24.319 -59.923 -14.108 1.00 48.16 120 ARG A N 1
ATOM 889 C CA . ARG A 1 120 ? 24.096 -61.353 -14.380 1.00 48.16 120 ARG A CA 1
ATOM 890 C C . ARG A 1 120 ? 25.204 -61.939 -15.265 1.00 48.16 120 ARG A C 1
ATOM 892 O O . ARG A 1 120 ? 25.347 -61.503 -16.399 1.00 48.16 120 ARG A O 1
ATOM 899 N N . SER A 1 121 ? 25.789 -62.997 -14.694 1.00 55.84 121 SER A N 1
ATOM 900 C CA . SER A 1 121 ? 26.573 -64.121 -15.232 1.00 55.84 121 SER A CA 1
ATOM 901 C C . SER A 1 121 ? 27.964 -63.877 -15.789 1.00 55.84 121 SER A C 1
ATOM 903 O O . SER A 1 121 ? 28.142 -62.964 -16.614 1.00 55.84 121 SER A O 1
#

Organism: NCBI:txid755307

Sequence (121 aa):
MSHTVFVTGVAGTTGRELVRLLAAADVDVRAGVHTPSKADFPESVDVRGIDFEDSESLRDAFDGVSKLYLLTPFVPHDTELVRAAVDAAVESGSTTSSVTRRSVPPRPSSSRRSGIARARS

Foldseek 3Di:
DQAEEEEEPCVDPVNVVVLVVCVVVVHHYEYEDCDQVPDDDPPSYHYAHADLVDLVSLLVSLAPHAEYEDDFDPDVVSVVSVVSNVVSCVVNVHPYDYDYPDDDPPDPPPPDDDDPDDDDD

Nearest PDB structures (foldseek):
  3e48-assembly1_A  TM=8.899E-01  e=2.269E-07  Staphylococcus aureus subsp. aureus Mu50
  8r2j-assembly2_B  TM=8.959E-01  e=3.856E-07  Streptomyces swartbergensis
  8r2j-assembly1_A  TM=8.941E-01  e=4.121E-07  Streptomyces swartbergensis
  5l4l-assembly1_A  TM=8.889E-01  e=8.543E-07  Streptomyces antibioticus
  2fmu-assembly1_A  TM=8.134E-01  e=1.316E-04  Mus musculus

InterPro domains:
  IPR016040 NAD(P)-binding domain [PF13460] (9-93)
  IPR036291 NAD(P)-binding domain superfamily [SSF51735] (2-94)
  IPR051604 Ergot Alkaloid Biosynthesis Oxidoreductase [PTHR43162] (1-93)

Solvent-accessible surface area (backbone atoms only — not comparable to full-atom values): 7440 Å² total; per-residue (Å²): 133,75,68,23,35,35,33,33,44,36,91,41,75,66,28,42,52,50,54,52,54,39,53,75,66,76,41,51,40,32,39,37,30,77,54,58,93,75,63,90,71,63,91,84,46,50,76,36,56,43,43,87,89,38,70,66,40,43,50,68,62,38,62,75,30,37,31,42,41,54,50,77,71,98,48,95,66,43,70,57,54,52,46,51,53,48,53,52,36,53,75,60,68,25,57,74,52,81,55,83,82,80,77,74,75,82,76,76,84,78,87,83,84,87,81,87,77,80,87,79,135